Protein AF-A0AAD2JND0-F1 (afdb_monomer_lite)

InterPro domains:
  IPR011992 EF-hand domain pair [SSF47473] (74-127)
  IPR018247 EF-Hand 1, calcium-binding site [PS00018] (77-89)

Secondary structure (DSSP, 8-state):
--SSHHHHHHHHHHHSTTS------------SS-----S--------------------TTS--HHHHHHHHHHHT-SS-SSEEEHHHHHHHHHHS-GGGHHHHHHH--HHHHHHHH-SS-SSEEETTTHHHHTTTTTT-SHHHHHHHHHHH-TT--

Sequence (157 aa):
MLRLNRFLSLIALLLLIAVSCHAEGDCANVNEEGLCANPDAATDEVTEEAVATEATEEDPNCPSRAYVIRCAGKYLDTNQNGKLERAELETAINSLPWYSRGLLQILGSVDKMMKKCDMDGDDAISMTTDMEQNKDQCLATCFKRKAFKSAFFPDCE

Structure (mmCIF, N/CA/C/O backbone):
data_AF-A0AAD2JND0-F1
#
_entry.id   AF-A0AAD2JND0-F1
#
loop_
_atom_site.group_PDB
_atom_site.id
_atom_site.type_symbol
_atom_site.label_atom_id
_atom_site.label_alt_id
_atom_site.label_comp_id
_atom_site.label_asym_id
_atom_site.label_entity_id
_atom_site.label_seq_id
_atom_site.pdbx_PDB_ins_code
_atom_site.Cartn_x
_atom_site.Cartn_y
_atom_site.Cartn_z
_atom_site.occupancy
_atom_site.B_iso_or_equiv
_atom_site.auth_seq_id
_atom_site.auth_comp_id
_atom_site.auth_asym_id
_atom_site.auth_atom_id
_atom_site.pdbx_PDB_model_num
ATOM 1 N N . MET A 1 1 ? 43.024 11.173 45.348 1.00 58.81 1 MET A N 1
ATOM 2 C CA . MET A 1 1 ? 42.509 12.249 44.470 1.00 58.81 1 MET A CA 1
ATOM 3 C C . MET A 1 1 ? 42.951 12.012 43.020 1.00 58.81 1 MET A C 1
ATOM 5 O O . MET A 1 1 ? 43.898 12.644 42.590 1.00 58.81 1 MET A O 1
ATOM 9 N N . LEU A 1 2 ? 42.344 11.072 42.275 1.00 53.75 2 LEU A N 1
ATOM 10 C CA . LEU A 1 2 ? 42.717 10.794 40.864 1.00 53.75 2 LEU A CA 1
ATOM 11 C C . LEU A 1 2 ? 41.624 10.007 40.100 1.00 53.75 2 LEU A C 1
ATOM 13 O O . LEU A 1 2 ? 41.899 9.034 39.406 1.00 53.75 2 LEU A O 1
ATOM 17 N N . ARG A 1 3 ? 40.346 10.385 40.251 1.00 56.41 3 ARG A N 1
ATOM 18 C CA . ARG A 1 3 ? 39.227 9.750 39.514 1.00 56.41 3 ARG A CA 1
ATOM 19 C C . ARG A 1 3 ? 38.223 10.729 38.889 1.00 56.41 3 ARG A C 1
ATOM 21 O O . ARG A 1 3 ? 37.136 10.312 38.520 1.00 56.41 3 ARG A O 1
ATOM 28 N N . LEU A 1 4 ? 38.587 12.005 38.724 1.00 53.88 4 LEU A N 1
ATOM 29 C CA . LEU A 1 4 ? 37.710 13.010 38.095 1.00 53.88 4 LEU A CA 1
ATOM 30 C C . LEU A 1 4 ? 38.077 13.337 36.631 1.00 53.88 4 LEU A C 1
ATOM 32 O O . LEU A 1 4 ? 37.228 13.802 35.882 1.00 53.88 4 LEU A O 1
ATOM 36 N N . ASN A 1 5 ? 39.294 13.010 36.177 1.00 53.56 5 ASN A N 1
ATOM 37 C CA . ASN A 1 5 ? 39.770 13.381 34.831 1.00 53.56 5 ASN A CA 1
ATOM 38 C C . ASN A 1 5 ? 39.277 12.490 33.680 1.00 53.56 5 ASN A C 1
ATOM 40 O O . ASN A 1 5 ? 39.452 12.858 32.524 1.00 53.56 5 ASN A O 1
ATOM 44 N N . ARG A 1 6 ? 38.673 11.324 33.949 1.00 56.16 6 ARG A N 1
ATOM 45 C CA . ARG A 1 6 ? 38.206 10.427 32.871 1.00 56.16 6 ARG A CA 1
ATOM 46 C C . ARG A 1 6 ? 36.782 10.717 32.394 1.00 56.16 6 ARG A C 1
ATOM 48 O O . ARG A 1 6 ? 36.479 10.430 31.243 1.00 56.16 6 ARG A O 1
ATOM 55 N N . PHE A 1 7 ? 35.941 11.330 33.226 1.00 54.94 7 PHE A N 1
ATOM 56 C CA . PHE A 1 7 ? 34.568 11.674 32.837 1.00 54.94 7 PHE A CA 1
ATOM 57 C C . PHE A 1 7 ? 34.494 12.929 31.954 1.00 54.94 7 PHE A C 1
ATOM 59 O O . PHE A 1 7 ? 33.674 12.985 31.043 1.00 54.94 7 PHE A O 1
ATOM 66 N N . LEU A 1 8 ? 35.403 13.892 32.142 1.00 53.16 8 LEU A N 1
ATOM 67 C CA . LEU A 1 8 ? 35.455 15.117 31.330 1.00 53.16 8 LEU A CA 1
ATOM 68 C C . LEU A 1 8 ? 35.847 14.868 29.861 1.00 53.16 8 LEU A C 1
ATOM 70 O O . LEU A 1 8 ? 35.371 15.575 28.978 1.00 53.16 8 LEU A O 1
ATOM 74 N N . SER A 1 9 ? 36.642 13.831 29.573 1.00 52.72 9 SER A N 1
ATOM 75 C CA . SER A 1 9 ? 37.066 13.521 28.198 1.00 52.72 9 SER A CA 1
ATOM 76 C C . SER A 1 9 ? 35.958 12.904 27.333 1.00 52.72 9 SER A C 1
ATOM 78 O O . SER A 1 9 ? 36.019 13.020 26.113 1.00 52.72 9 SER A O 1
ATOM 80 N N . LEU A 1 10 ? 34.954 12.256 27.936 1.00 53.03 10 LEU A N 1
ATOM 81 C CA . LEU A 1 10 ? 33.835 11.646 27.201 1.00 53.03 10 LEU A CA 1
ATOM 82 C C . LEU A 1 10 ? 32.756 12.675 26.837 1.00 53.03 10 LEU A C 1
ATOM 84 O O . LEU A 1 10 ? 32.154 12.579 25.771 1.00 53.03 10 LEU A O 1
ATOM 88 N N . ILE A 1 11 ? 32.563 13.700 27.671 1.00 56.75 11 ILE A N 1
ATOM 89 C CA . ILE A 1 11 ? 31.610 14.788 27.398 1.00 56.75 11 ILE A CA 1
ATOM 90 C C . ILE A 1 11 ? 32.118 15.684 26.254 1.00 56.75 11 ILE A C 1
ATOM 92 O O . ILE A 1 11 ? 31.330 16.116 25.417 1.00 56.75 11 ILE A O 1
ATOM 96 N N . ALA A 1 12 ? 33.436 15.894 26.150 1.00 53.41 12 ALA A N 1
ATOM 97 C CA . ALA A 1 12 ? 34.027 16.654 25.046 1.00 53.41 12 ALA A CA 1
ATOM 98 C C . ALA A 1 12 ? 33.884 15.955 23.678 1.00 53.41 12 ALA A C 1
ATOM 100 O O . ALA A 1 12 ? 33.760 16.632 22.661 1.00 53.41 12 ALA A O 1
ATOM 101 N N . LEU A 1 13 ? 33.845 14.616 23.640 1.00 51.56 13 LEU A N 1
ATOM 102 C CA . LEU A 1 13 ? 33.662 13.870 22.389 1.00 51.56 13 LEU A CA 1
ATOM 103 C C . LEU A 1 13 ? 32.196 13.873 21.915 1.00 51.56 13 LEU A C 1
ATOM 105 O O . LEU A 1 13 ? 31.941 13.888 20.716 1.00 51.56 13 LEU A O 1
ATOM 109 N N . LEU A 1 14 ? 31.233 13.925 22.842 1.00 51.19 14 LEU A N 1
ATOM 110 C CA . LEU A 1 14 ? 29.801 13.994 22.519 1.00 51.19 14 LEU A CA 1
ATOM 111 C C . LEU A 1 14 ? 29.360 15.367 21.979 1.00 51.19 14 LEU A C 1
ATOM 113 O O . LEU A 1 14 ? 28.408 15.430 21.207 1.00 51.19 14 LEU A O 1
ATOM 117 N N . LEU A 1 15 ? 30.063 16.454 22.316 1.00 50.75 15 LEU A N 1
ATOM 118 C CA . LEU A 1 15 ? 29.749 17.800 21.811 1.00 50.75 15 LEU A CA 1
ATOM 119 C C . LEU A 1 15 ? 30.286 18.085 20.396 1.00 50.75 15 LEU A C 1
ATOM 121 O O . LEU A 1 15 ? 29.804 19.007 19.744 1.00 50.75 15 LEU A O 1
ATOM 125 N N . LEU A 1 16 ? 31.229 17.288 19.883 1.00 48.69 16 LEU A N 1
ATOM 126 C CA . LEU A 1 16 ? 31.801 17.475 18.540 1.00 48.69 16 LEU A CA 1
ATOM 127 C C . LEU A 1 16 ? 30.966 16.859 17.406 1.00 48.69 16 LEU A C 1
ATOM 129 O O . LEU A 1 16 ? 31.178 17.207 16.250 1.00 48.69 16 LEU A O 1
ATOM 133 N N . ILE A 1 17 ? 29.987 15.999 17.706 1.00 50.53 17 ILE A N 1
ATOM 134 C CA . ILE A 1 17 ? 29.104 15.406 16.679 1.00 50.53 17 ILE A CA 1
ATOM 135 C C . ILE A 1 17 ? 27.926 16.347 16.336 1.00 50.53 17 ILE A C 1
ATOM 137 O O . ILE A 1 17 ? 27.248 16.160 15.332 1.00 50.53 17 ILE A O 1
ATOM 141 N N . ALA A 1 18 ? 27.705 17.415 17.110 1.00 47.12 18 ALA A N 1
ATOM 142 C CA . ALA A 1 18 ? 26.592 18.346 16.895 1.00 47.12 18 ALA A CA 1
ATOM 143 C C . ALA A 1 18 ? 26.851 19.437 15.830 1.00 47.12 18 ALA A C 1
ATOM 145 O O . ALA A 1 18 ? 25.974 20.260 15.583 1.00 47.12 18 ALA A O 1
ATOM 146 N N . VAL A 1 19 ? 28.025 19.469 15.186 1.00 51.53 19 VAL A N 1
ATOM 147 C CA . VAL A 1 19 ? 28.403 20.527 14.228 1.00 51.53 19 VA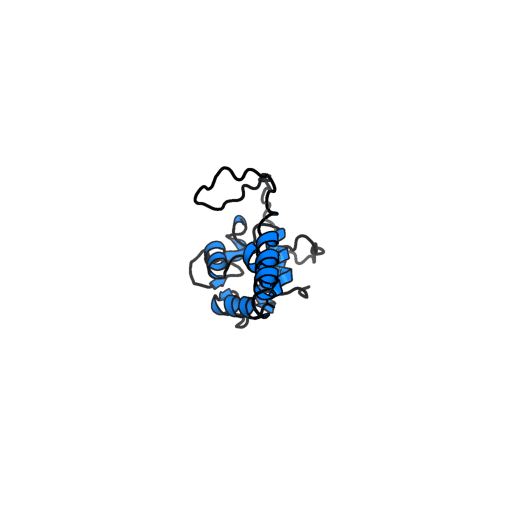L A CA 1
ATOM 148 C C . VAL A 1 19 ? 28.805 19.916 12.888 1.00 51.53 19 VAL A C 1
ATOM 150 O O . VAL A 1 19 ? 29.980 19.884 12.547 1.00 51.53 19 VAL A O 1
ATOM 153 N N . SER A 1 20 ? 27.836 19.391 12.135 1.00 50.53 20 SER A N 1
ATOM 154 C CA . SER A 1 20 ? 27.935 19.166 10.678 1.00 50.53 20 SER A CA 1
ATOM 155 C C . SER A 1 20 ? 26.558 18.871 10.071 1.00 50.53 20 SER A C 1
ATOM 157 O O . SER A 1 20 ? 26.321 17.791 9.550 1.00 50.53 20 SER A O 1
ATOM 159 N N . CYS A 1 21 ? 25.648 19.844 10.132 1.00 42.81 21 CYS A N 1
ATOM 160 C CA . CYS A 1 21 ? 24.522 19.947 9.201 1.00 42.81 21 CYS A CA 1
ATOM 161 C C . CYS A 1 21 ? 24.332 21.431 8.855 1.00 42.81 21 CYS A C 1
ATOM 163 O O . CYS A 1 21 ? 23.519 22.135 9.448 1.00 42.81 21 CYS A O 1
ATOM 165 N N . HIS A 1 22 ? 25.145 21.917 7.923 1.00 43.34 22 HIS A N 1
ATOM 166 C CA . HIS A 1 22 ? 24.814 23.066 7.086 1.00 43.34 22 HIS A CA 1
ATOM 167 C C . HIS A 1 22 ? 24.989 22.595 5.645 1.00 43.34 22 HIS A C 1
ATOM 169 O O . HIS A 1 22 ? 26.080 22.639 5.084 1.00 43.34 22 HIS A O 1
ATOM 175 N N . ALA A 1 23 ? 23.911 22.043 5.095 1.00 46.66 23 ALA A N 1
ATOM 176 C CA . ALA A 1 23 ? 23.689 22.036 3.663 1.00 46.66 23 ALA A CA 1
ATOM 177 C C . ALA A 1 23 ? 22.680 23.154 3.420 1.00 46.66 23 ALA A C 1
ATOM 179 O O . ALA A 1 23 ? 21.533 23.081 3.859 1.00 46.66 23 ALA A O 1
ATOM 180 N N . GLU A 1 24 ? 23.168 24.225 2.811 1.00 47.22 24 GLU A N 1
ATOM 181 C CA . GLU A 1 24 ? 22.362 25.325 2.319 1.00 47.22 24 GLU A CA 1
ATOM 182 C C . GLU A 1 24 ? 21.458 24.774 1.213 1.00 47.22 24 GLU A C 1
ATOM 184 O O . GLU A 1 24 ? 21.910 24.342 0.154 1.00 47.22 24 GLU A O 1
ATOM 189 N N . GLY A 1 25 ? 20.171 24.716 1.525 1.00 39.41 25 GLY A N 1
ATOM 190 C CA . GLY A 1 25 ? 19.089 24.341 0.636 1.00 39.41 25 GLY A CA 1
ATOM 191 C C . GLY A 1 25 ? 17.850 25.038 1.165 1.00 39.41 25 GLY A C 1
ATOM 192 O O . GLY A 1 25 ? 17.253 24.605 2.145 1.00 39.41 25 GLY A O 1
ATOM 193 N N . ASP A 1 26 ? 17.564 26.186 0.571 1.00 38.22 26 ASP A N 1
ATOM 194 C CA . ASP A 1 26 ? 16.488 27.112 0.891 1.00 38.22 26 ASP A CA 1
ATOM 195 C C . ASP A 1 26 ? 15.118 26.401 0.846 1.00 38.22 26 ASP A C 1
ATOM 197 O O . ASP A 1 26 ? 14.566 26.148 -0.223 1.00 38.22 26 ASP A O 1
ATOM 201 N N . CYS A 1 27 ? 14.569 26.036 2.009 1.00 40.91 27 CYS A N 1
ATOM 202 C CA . CYS A 1 27 ? 13.191 25.551 2.149 1.00 40.91 27 CYS A CA 1
ATOM 203 C C . CYS A 1 27 ? 12.278 26.695 2.613 1.00 40.91 27 CYS A C 1
ATOM 205 O O . CYS A 1 27 ? 11.562 26.578 3.610 1.00 40.91 27 CYS A O 1
ATOM 207 N N . ALA A 1 28 ? 12.309 27.825 1.908 1.00 42.75 28 ALA A N 1
ATOM 208 C CA . ALA A 1 28 ? 11.343 28.901 2.075 1.00 42.75 28 ALA A CA 1
ATOM 209 C C . ALA A 1 28 ? 9.992 28.549 1.419 1.00 42.75 28 ALA A C 1
ATOM 211 O O . ALA A 1 28 ? 9.706 28.975 0.305 1.00 42.75 28 ALA A O 1
ATOM 212 N N . ASN A 1 29 ? 9.160 27.767 2.115 1.00 41.34 29 ASN A N 1
ATOM 213 C CA . ASN A 1 29 ? 7.721 28.012 2.332 1.00 41.34 29 ASN A CA 1
ATOM 214 C C . ASN A 1 29 ? 7.074 26.767 2.946 1.00 41.34 29 ASN A C 1
ATOM 216 O O . ASN A 1 29 ? 6.800 25.780 2.265 1.00 41.34 29 ASN A O 1
ATOM 220 N N . VAL A 1 30 ? 6.783 26.841 4.241 1.00 45.22 30 VAL A N 1
ATOM 221 C CA . VAL A 1 30 ? 5.861 25.922 4.902 1.00 45.22 30 VAL A CA 1
ATOM 222 C C . VAL A 1 30 ? 4.462 26.479 4.661 1.00 45.22 30 VAL A C 1
ATOM 224 O O . VAL A 1 30 ? 4.017 27.360 5.389 1.00 45.22 30 VAL A O 1
ATOM 227 N N . ASN A 1 31 ? 3.798 26.002 3.610 1.00 43.66 31 ASN A N 1
ATOM 228 C CA . ASN A 1 31 ? 2.343 26.057 3.527 1.00 43.66 31 ASN A CA 1
ATOM 229 C C . ASN A 1 31 ? 1.784 24.723 4.029 1.00 43.66 31 ASN A C 1
ATOM 231 O O . ASN A 1 31 ? 2.331 23.657 3.753 1.00 43.66 31 ASN A O 1
ATOM 235 N N . GLU A 1 32 ? 0.702 24.819 4.790 1.00 52.22 32 GLU A N 1
ATOM 236 C CA . GLU A 1 32 ? 0.061 23.799 5.631 1.00 52.22 32 GLU A CA 1
ATOM 237 C C . GLU A 1 32 ? -0.586 22.623 4.871 1.00 52.22 32 GLU A C 1
ATOM 239 O O . GLU A 1 32 ? -1.386 21.875 5.418 1.00 52.22 32 GLU A O 1
ATOM 244 N N . GLU A 1 33 ? -0.213 22.398 3.617 1.00 49.94 33 GLU A N 1
ATOM 245 C CA . GLU A 1 33 ? -0.698 21.301 2.787 1.00 49.94 33 GLU A CA 1
ATOM 246 C C . GLU A 1 33 ? 0.527 20.737 2.056 1.00 49.94 33 GLU A C 1
ATOM 248 O O . GLU A 1 33 ? 1.033 21.334 1.107 1.00 49.94 33 GLU A O 1
ATOM 253 N N . GLY A 1 34 ? 1.071 19.618 2.544 1.00 50.38 34 GLY A N 1
ATOM 254 C CA . GLY A 1 34 ? 2.282 18.977 2.017 1.00 50.38 34 GLY A CA 1
ATOM 255 C C . GLY A 1 34 ? 2.107 18.386 0.613 1.00 50.38 34 GLY A C 1
ATOM 256 O O . GLY A 1 34 ? 2.118 17.165 0.446 1.00 50.38 34 GLY A O 1
ATOM 257 N N . LEU A 1 35 ? 1.959 19.251 -0.391 1.00 49.03 35 LEU A N 1
ATOM 258 C CA . LEU A 1 35 ? 1.996 18.937 -1.812 1.00 49.03 35 LEU A CA 1
ATOM 259 C C . LEU A 1 35 ? 3.399 19.219 -2.357 1.00 49.03 35 LEU A C 1
ATOM 261 O O . LEU A 1 35 ? 3.815 20.366 -2.501 1.00 49.03 35 LEU A O 1
ATOM 265 N N . CYS A 1 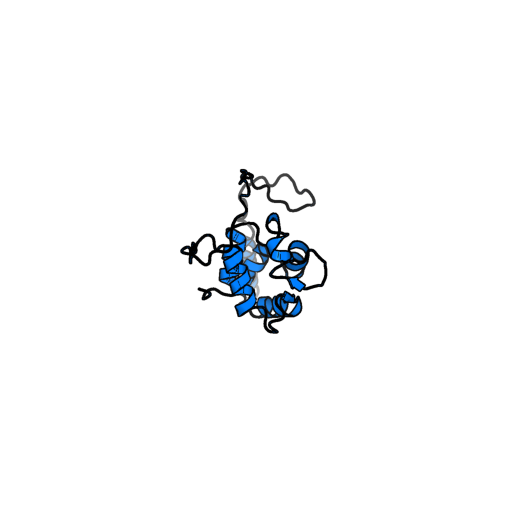36 ? 4.127 18.166 -2.720 1.00 45.91 36 CYS A N 1
ATOM 266 C CA . CYS A 1 36 ? 5.225 18.303 -3.668 1.00 45.91 36 CYS A CA 1
ATOM 267 C C . CYS A 1 36 ? 4.600 18.543 -5.050 1.00 45.91 36 CYS A C 1
ATOM 269 O O . CYS A 1 36 ? 3.955 17.645 -5.592 1.00 45.91 36 CYS A O 1
ATOM 271 N N . ALA A 1 37 ? 4.747 19.753 -5.593 1.00 43.97 37 ALA A N 1
ATOM 272 C CA . ALA A 1 37 ? 4.330 20.069 -6.954 1.00 43.97 37 ALA A CA 1
ATOM 273 C C . ALA A 1 37 ? 5.118 19.199 -7.948 1.00 43.97 37 ALA A C 1
ATOM 275 O O . ALA A 1 37 ? 6.348 19.231 -7.963 1.00 43.97 37 ALA A O 1
ATOM 276 N N . ASN A 1 38 ? 4.411 18.403 -8.751 1.00 56.12 38 ASN A N 1
ATOM 277 C CA . ASN A 1 38 ? 4.998 17.619 -9.833 1.00 56.12 38 ASN A CA 1
ATOM 278 C C . ASN A 1 38 ? 4.866 18.415 -11.148 1.00 56.12 38 ASN A C 1
ATOM 280 O O . ASN A 1 38 ? 3.732 18.721 -11.520 1.00 56.12 38 ASN A O 1
ATOM 284 N N . PRO A 1 39 ? 5.964 18.774 -11.840 1.00 46.44 39 PRO A N 1
ATOM 285 C CA . PRO A 1 39 ? 5.913 19.556 -13.079 1.00 46.44 39 PRO A CA 1
ATOM 286 C C . PRO A 1 39 ? 5.433 18.793 -14.328 1.00 46.44 39 PRO A C 1
ATOM 288 O O . PRO A 1 39 ? 5.274 19.420 -15.369 1.00 46.44 39 PRO A O 1
ATOM 291 N N . ASP A 1 40 ? 5.130 17.495 -14.248 1.00 47.16 40 ASP A N 1
ATOM 292 C CA . ASP A 1 40 ? 4.789 16.683 -15.429 1.00 47.16 40 ASP A CA 1
ATOM 293 C C . ASP A 1 40 ? 3.302 16.304 -15.511 1.00 47.16 40 ASP A C 1
ATOM 295 O O . ASP A 1 40 ? 2.931 15.136 -15.626 1.00 47.16 40 ASP A O 1
ATOM 299 N N . ALA A 1 41 ? 2.425 17.309 -15.475 1.00 46.53 41 ALA A N 1
ATOM 300 C CA . ALA A 1 41 ? 1.044 17.157 -15.932 1.00 46.53 41 ALA A CA 1
ATOM 301 C C . ALA A 1 41 ? 0.995 17.280 -17.465 1.00 46.53 41 ALA A C 1
ATOM 303 O O . ALA A 1 41 ? 0.526 18.280 -18.008 1.00 46.53 41 ALA A O 1
ATOM 304 N N . ALA A 1 42 ? 1.514 16.269 -18.162 1.00 47.09 42 ALA A N 1
ATOM 305 C CA . ALA A 1 42 ? 1.273 16.081 -19.585 1.00 47.09 42 ALA A CA 1
ATOM 306 C C . ALA A 1 42 ? 0.152 15.048 -19.765 1.00 47.09 42 ALA A C 1
ATOM 308 O O . ALA A 1 42 ? 0.293 13.876 -19.434 1.00 47.09 42 ALA A O 1
ATOM 309 N N . THR A 1 43 ? -0.978 15.576 -20.226 1.00 50.03 43 THR A N 1
ATOM 310 C CA . THR A 1 43 ? -2.101 14.960 -20.942 1.00 50.03 43 THR A CA 1
ATOM 311 C C . THR A 1 43 ? -1.828 13.575 -21.532 1.00 50.03 43 THR A C 1
ATOM 313 O O . THR A 1 43 ? -1.000 13.457 -22.429 1.00 50.03 43 THR A O 1
ATOM 316 N N . ASP A 1 44 ? -2.625 12.585 -21.123 1.00 42.88 44 ASP A N 1
ATOM 317 C CA . ASP A 1 44 ? -2.881 11.379 -21.913 1.00 42.88 44 ASP A CA 1
ATOM 318 C C . ASP A 1 44 ? -4.395 11.229 -22.098 1.00 42.88 44 ASP A C 1
ATOM 320 O O . ASP A 1 44 ? -5.165 11.148 -21.134 1.00 42.88 44 ASP A O 1
ATOM 324 N N . GLU A 1 45 ? -4.809 11.273 -23.362 1.00 47.75 45 GLU A N 1
ATOM 325 C CA . GLU A 1 45 ? -6.184 11.092 -23.803 1.00 47.75 45 GLU A CA 1
ATOM 326 C C . GLU A 1 45 ? -6.613 9.630 -23.635 1.00 47.75 45 GLU A C 1
ATOM 328 O O . GLU A 1 45 ? -5.867 8.690 -23.904 1.00 47.75 45 GLU A O 1
ATOM 333 N N . VAL A 1 46 ? -7.843 9.445 -23.160 1.00 48.12 46 VAL A N 1
ATOM 334 C CA . VAL A 1 46 ? -8.447 8.138 -22.906 1.00 48.12 46 VAL A CA 1
ATOM 335 C C . VAL A 1 46 ? -9.085 7.632 -24.197 1.00 48.12 46 VAL A C 1
ATOM 337 O O . VAL A 1 46 ? -10.109 8.157 -24.626 1.00 48.12 46 VAL A O 1
ATOM 340 N N . THR A 1 47 ? -8.525 6.575 -24.779 1.00 39.25 47 THR A N 1
ATOM 341 C CA . THR A 1 47 ? -9.274 5.651 -25.642 1.00 39.25 47 THR A CA 1
ATOM 342 C C . THR A 1 47 ? -9.708 4.450 -24.809 1.00 39.25 47 THR A C 1
ATOM 344 O O . THR A 1 47 ? -8.880 3.649 -24.377 1.00 39.25 47 THR A O 1
ATOM 347 N N . GLU A 1 48 ? -11.014 4.359 -24.559 1.00 63.41 48 GLU A N 1
ATOM 348 C CA . GLU A 1 48 ? -11.685 3.162 -24.057 1.00 63.41 48 GLU A CA 1
ATOM 349 C C . GLU A 1 48 ? -11.795 2.139 -25.193 1.00 63.41 48 GLU A C 1
ATOM 351 O O . GLU A 1 48 ? -12.512 2.387 -26.157 1.00 63.41 48 GLU A O 1
ATOM 356 N N . GLU A 1 49 ? -11.129 0.985 -25.086 1.00 45.22 49 GLU A N 1
ATOM 357 C CA . GLU A 1 49 ? -11.585 -0.237 -25.757 1.00 45.22 49 GLU A CA 1
ATOM 358 C C . GLU A 1 49 ? -10.969 -1.511 -25.149 1.00 45.22 49 GLU A C 1
ATOM 360 O O . GLU A 1 49 ? -9.765 -1.614 -24.941 1.00 45.22 49 GLU A O 1
ATOM 365 N N . ALA A 1 50 ? -11.863 -2.472 -24.899 1.00 41.72 50 ALA A N 1
ATOM 366 C CA . ALA A 1 50 ? -11.691 -3.924 -24.843 1.00 41.72 50 ALA A CA 1
ATOM 367 C C . ALA A 1 50 ? -10.625 -4.555 -23.919 1.00 41.72 50 ALA A C 1
ATOM 369 O O . ALA A 1 50 ? -9.425 -4.578 -24.173 1.00 41.72 50 ALA A O 1
ATOM 370 N N . VAL A 1 51 ? -11.156 -5.259 -22.914 1.00 53.28 51 VAL A N 1
ATOM 371 C CA . VAL A 1 51 ? -10.544 -6.375 -22.182 1.00 53.28 51 VAL A CA 1
ATOM 372 C C . VAL A 1 51 ? -9.936 -7.387 -23.164 1.00 53.28 51 VAL A C 1
ATOM 374 O O . VAL A 1 51 ? -10.634 -8.241 -23.709 1.00 53.28 51 VAL A O 1
ATOM 377 N N . ALA A 1 52 ? -8.623 -7.309 -23.361 1.00 41.53 52 ALA A N 1
ATOM 378 C CA . ALA A 1 52 ? -7.812 -8.349 -23.975 1.00 41.53 52 ALA A CA 1
ATOM 379 C C . ALA A 1 52 ? -6.679 -8.695 -23.006 1.00 41.53 52 ALA A C 1
ATOM 381 O O . ALA A 1 52 ? -5.845 -7.863 -22.658 1.00 41.53 52 ALA A O 1
ATOM 382 N N . THR A 1 53 ? -6.689 -9.941 -22.542 1.00 46.56 53 THR A N 1
ATOM 383 C CA . THR A 1 53 ? -5.619 -10.592 -21.781 1.00 46.56 53 THR A CA 1
ATOM 384 C C . THR A 1 53 ? -4.447 -10.880 -22.720 1.00 46.56 53 THR A C 1
ATOM 386 O O . THR A 1 53 ? -4.114 -12.021 -23.012 1.00 46.56 53 THR A O 1
ATOM 389 N N . GLU A 1 54 ? -3.823 -9.824 -23.225 1.00 44.91 54 GLU A N 1
ATOM 390 C CA . GLU A 1 54 ? -2.472 -9.893 -23.762 1.00 44.91 54 GLU A CA 1
ATOM 391 C C . GLU A 1 54 ? -1.557 -9.665 -22.559 1.00 44.91 54 GLU A C 1
ATOM 393 O O . GLU A 1 54 ? -1.641 -8.632 -21.893 1.00 44.91 54 GLU A O 1
ATOM 398 N N . ALA A 1 55 ? -0.733 -10.655 -22.218 1.00 50.09 55 ALA A N 1
ATOM 399 C CA . ALA A 1 55 ? 0.336 -10.483 -21.247 1.00 50.09 55 ALA A CA 1
ATOM 400 C C . ALA A 1 55 ? 1.365 -9.516 -21.848 1.00 50.09 55 ALA A C 1
ATOM 402 O O . ALA A 1 55 ? 2.385 -9.929 -22.391 1.00 50.09 55 ALA A O 1
ATOM 403 N N . THR A 1 56 ? 1.063 -8.219 -21.815 1.00 57.78 56 THR A N 1
ATOM 404 C CA . THR A 1 56 ? 2.054 -7.174 -22.036 1.00 57.78 56 THR A CA 1
ATOM 405 C C . THR A 1 56 ? 3.152 -7.408 -21.016 1.00 57.78 56 THR A C 1
ATOM 407 O O . THR A 1 56 ? 2.851 -7.501 -19.825 1.00 57.78 56 THR A O 1
ATOM 410 N N . GLU A 1 57 ? 4.395 -7.565 -21.471 1.00 67.50 57 GLU A N 1
ATOM 411 C CA . GLU A 1 57 ? 5.542 -7.706 -20.577 1.00 67.50 57 GLU A CA 1
ATOM 412 C C . GLU A 1 57 ? 5.520 -6.545 -19.572 1.00 67.50 57 GLU A C 1
ATOM 414 O O . GLU A 1 57 ? 5.672 -5.380 -19.938 1.00 67.50 57 GLU A O 1
ATOM 419 N N . GLU A 1 58 ? 5.214 -6.857 -18.313 1.00 74.44 58 GLU A N 1
ATOM 420 C CA . GLU A 1 58 ? 5.057 -5.857 -17.263 1.00 74.44 58 GLU A CA 1
ATOM 421 C C . GLU A 1 58 ? 6.417 -5.220 -16.992 1.00 74.44 58 GLU A C 1
ATOM 423 O O . GLU A 1 58 ? 7.363 -5.911 -16.605 1.00 74.44 58 GLU A O 1
ATOM 428 N N . ASP A 1 59 ? 6.524 -3.902 -17.179 1.00 78.75 59 ASP A N 1
ATOM 429 C CA . ASP A 1 59 ? 7.764 -3.183 -16.900 1.00 78.75 59 ASP A CA 1
ATOM 430 C C . ASP A 1 59 ? 8.092 -3.299 -15.398 1.00 78.75 59 ASP A C 1
ATOM 432 O O . ASP A 1 59 ? 7.356 -2.766 -14.554 1.00 78.75 59 ASP A O 1
ATOM 436 N N . PRO A 1 60 ? 9.229 -3.919 -15.022 1.00 78.31 60 PRO A N 1
ATOM 437 C CA . PRO A 1 60 ? 9.644 -4.020 -13.625 1.00 78.31 60 PRO A CA 1
ATOM 438 C C . PRO A 1 60 ? 9.817 -2.652 -12.941 1.00 78.31 60 PRO A C 1
ATOM 440 O O . PRO A 1 60 ? 9.813 -2.554 -11.709 1.00 78.31 60 PRO A O 1
ATOM 443 N N . ASN A 1 61 ? 10.004 -1.582 -13.720 1.00 83.19 61 ASN A N 1
ATOM 444 C CA . ASN A 1 61 ? 10.193 -0.223 -13.231 1.00 83.19 61 ASN A CA 1
ATOM 445 C C . ASN A 1 61 ? 8.903 0.591 -13.110 1.00 83.19 61 ASN A C 1
ATOM 447 O O . ASN A 1 61 ? 8.855 1.497 -12.274 1.00 83.19 61 ASN A O 1
ATOM 451 N N . CYS A 1 62 ? 7.860 0.266 -13.867 1.00 88.62 62 CYS A N 1
ATOM 452 C CA . CYS A 1 62 ? 6.540 0.863 -13.712 1.00 88.62 62 CYS A CA 1
ATOM 453 C C . CYS A 1 62 ? 5.458 -0.214 -13.859 1.00 88.62 62 CYS A C 1
ATOM 455 O O . CYS A 1 62 ? 4.846 -0.318 -14.921 1.00 88.62 62 CYS A O 1
ATOM 457 N N . PRO A 1 63 ? 5.181 -0.991 -12.793 1.00 91.19 63 PRO A N 1
ATOM 458 C CA . PRO A 1 63 ? 4.129 -1.993 -12.857 1.00 91.19 63 PRO A CA 1
ATOM 459 C C . PRO A 1 63 ? 2.784 -1.326 -13.153 1.00 91.19 63 PRO A C 1
ATOM 461 O O . PRO A 1 63 ? 2.480 -0.233 -12.635 1.00 91.19 63 PRO A O 1
ATOM 464 N N . SER A 1 64 ? 1.981 -1.983 -13.990 1.00 91.69 64 SER A N 1
ATOM 465 C CA . SER A 1 64 ? 0.665 -1.479 -14.359 1.00 91.69 64 SER A CA 1
ATOM 466 C C . SER A 1 64 ? -0.261 -1.440 -13.136 1.00 91.69 64 SER A C 1
ATOM 468 O O . SER A 1 64 ? -0.062 -2.129 -12.130 1.00 91.69 64 SER A O 1
ATOM 470 N N . ARG A 1 65 ? -1.293 -0.589 -13.170 1.00 90.44 65 ARG A N 1
ATOM 471 C CA . ARG A 1 65 ? -2.257 -0.525 -12.059 1.00 90.44 65 ARG A CA 1
ATOM 472 C C . ARG A 1 65 ? -3.034 -1.835 -11.931 1.00 90.44 65 ARG A C 1
ATOM 474 O O . ARG A 1 65 ? -3.143 -2.350 -10.825 1.00 90.44 65 ARG A O 1
ATOM 481 N N . ALA A 1 66 ? -3.513 -2.375 -13.051 1.00 91.06 66 ALA A N 1
ATOM 482 C CA . ALA A 1 66 ? -4.230 -3.647 -13.089 1.00 91.06 66 ALA A CA 1
ATOM 483 C C . ALA A 1 66 ? -3.388 -4.786 -12.496 1.00 91.06 66 ALA A C 1
ATOM 485 O O . ALA A 1 66 ? -3.886 -5.592 -11.714 1.00 91.06 66 ALA A O 1
ATOM 486 N N . TYR A 1 67 ? -2.088 -4.798 -12.790 1.00 91.88 67 TYR A N 1
ATOM 487 C CA . TYR A 1 67 ? -1.146 -5.732 -12.193 1.00 91.88 67 TYR A CA 1
ATOM 488 C C . TYR A 1 67 ? -1.049 -5.591 -10.673 1.00 91.88 67 TYR A C 1
ATOM 490 O O . TYR A 1 67 ? -1.181 -6.571 -9.944 1.00 91.88 67 TYR A O 1
ATOM 498 N N . VAL A 1 68 ? -0.868 -4.364 -10.178 1.00 92.56 68 VAL A N 1
ATOM 499 C CA . VAL A 1 68 ? -0.793 -4.093 -8.737 1.00 92.56 68 VAL A CA 1
ATOM 500 C C . VAL A 1 68 ? -2.079 -4.497 -8.018 1.00 92.56 68 VAL A C 1
ATOM 502 O O . VAL A 1 68 ? -1.992 -5.113 -6.961 1.00 92.56 68 VAL A O 1
ATOM 505 N N . ILE A 1 69 ? -3.247 -4.204 -8.596 1.00 92.94 69 ILE A N 1
ATOM 506 C CA . ILE A 1 69 ? -4.561 -4.608 -8.071 1.00 92.94 69 ILE A CA 1
ATOM 507 C C . ILE A 1 69 ? -4.654 -6.136 -7.992 1.00 92.94 69 ILE A C 1
ATOM 509 O O . ILE A 1 69 ? -4.971 -6.688 -6.940 1.00 92.94 69 ILE A O 1
ATOM 513 N N . ARG A 1 70 ? -4.304 -6.836 -9.078 1.00 93.19 70 ARG A N 1
ATOM 514 C CA . ARG A 1 70 ? -4.308 -8.305 -9.132 1.00 93.19 70 ARG A CA 1
ATOM 515 C C . ARG A 1 70 ? -3.410 -8.916 -8.058 1.00 93.19 70 ARG A C 1
ATOM 517 O O . ARG A 1 70 ? -3.813 -9.848 -7.366 1.00 93.19 70 ARG A O 1
ATOM 524 N N . CYS A 1 71 ? -2.194 -8.398 -7.911 1.00 94.31 71 CYS A N 1
ATOM 525 C CA . CYS A 1 71 ? -1.260 -8.861 -6.892 1.00 94.31 71 CYS A CA 1
ATOM 526 C C . CYS A 1 71 ? -1.754 -8.546 -5.477 1.00 94.31 71 CYS A C 1
ATOM 528 O O . CYS A 1 71 ? -1.670 -9.399 -4.599 1.00 94.31 71 CYS A O 1
ATOM 530 N N . ALA A 1 72 ? -2.313 -7.359 -5.255 1.00 93.81 72 ALA A N 1
ATOM 531 C CA . ALA A 1 72 ? -2.884 -6.984 -3.970 1.00 93.81 72 ALA A CA 1
ATOM 532 C C . ALA A 1 72 ? -4.008 -7.947 -3.560 1.00 93.81 72 ALA A C 1
ATOM 534 O O . ALA A 1 72 ? -3.964 -8.486 -2.459 1.00 93.81 72 ALA A O 1
ATOM 535 N N . GLY A 1 73 ? -4.932 -8.268 -4.470 1.00 93.81 73 GLY A N 1
ATOM 536 C CA . GLY A 1 73 ? -5.978 -9.264 -4.215 1.00 93.81 73 GLY A CA 1
ATOM 537 C C . GLY A 1 73 ? -5.438 -10.677 -3.947 1.00 93.81 73 GLY A C 1
ATOM 538 O O . GLY A 1 73 ? -6.043 -11.455 -3.225 1.00 93.81 73 GLY A O 1
ATOM 539 N N . LYS A 1 74 ? -4.270 -11.034 -4.490 1.00 94.75 74 LYS A N 1
ATOM 540 C CA . LYS A 1 74 ? -3.662 -12.354 -4.256 1.00 94.75 74 LYS A CA 1
ATOM 541 C C . LYS A 1 74 ? -2.926 -12.458 -2.916 1.00 94.75 74 LYS A C 1
ATOM 543 O O . LYS A 1 74 ? -2.914 -13.532 -2.320 1.00 94.75 74 LYS A O 1
ATOM 548 N N . TYR A 1 75 ? -2.244 -11.392 -2.496 1.00 94.62 75 TYR A N 1
ATOM 549 C CA . TYR A 1 75 ? -1.318 -11.425 -1.355 1.00 94.62 75 TYR A CA 1
ATOM 550 C C . TYR A 1 75 ? -1.841 -10.716 -0.103 1.00 94.62 75 TYR A C 1
ATOM 552 O O . TYR A 1 75 ? -1.347 -11.003 0.985 1.00 94.62 75 TYR A O 1
ATOM 560 N N . LEU A 1 76 ? -2.781 -9.782 -0.249 1.00 94.94 76 LEU A N 1
ATOM 561 C CA . LEU A 1 76 ? -3.258 -8.934 0.843 1.00 94.94 76 LEU A CA 1
ATOM 562 C C . LEU A 1 76 ? -4.729 -9.171 1.198 1.00 94.94 76 LEU A C 1
ATOM 564 O O . LEU A 1 76 ? -5.050 -9.097 2.376 1.00 94.94 76 LEU A O 1
ATOM 568 N N . ASP A 1 77 ? -5.588 -9.473 0.220 1.00 95.75 77 ASP A N 1
ATOM 569 C CA . ASP A 1 77 ? -6.991 -9.860 0.450 1.00 95.75 77 ASP A CA 1
ATOM 570 C C . ASP A 1 77 ? -7.044 -11.324 0.928 1.00 95.75 77 ASP A C 1
ATOM 572 O O . ASP A 1 77 ? -7.070 -12.287 0.156 1.00 95.75 77 ASP A O 1
ATOM 576 N N . THR A 1 78 ? -6.950 -11.493 2.244 1.00 96.06 78 THR A N 1
ATOM 577 C CA . THR A 1 78 ? -6.879 -12.796 2.911 1.00 96.06 78 THR A CA 1
ATOM 578 C C . THR A 1 78 ? -8.231 -13.485 2.980 1.00 96.06 78 THR A C 1
ATOM 580 O O . THR A 1 78 ? -8.284 -14.719 2.984 1.00 96.06 78 THR A O 1
ATOM 583 N N . ASN A 1 79 ? -9.317 -12.713 3.040 1.00 95.50 79 ASN A N 1
ATOM 584 C CA . ASN A 1 79 ? -10.671 -13.248 3.112 1.00 95.50 79 ASN A CA 1
ATOM 585 C C . ASN A 1 79 ? -11.330 -13.413 1.725 1.00 95.50 79 ASN A C 1
ATOM 587 O O . ASN A 1 79 ? -12.406 -14.009 1.640 1.00 95.50 79 ASN A O 1
ATOM 591 N N . GLN A 1 80 ? -10.648 -12.981 0.658 1.00 95.38 80 GLN A N 1
ATOM 592 C CA . GLN A 1 80 ? -11.047 -13.085 -0.747 1.00 95.38 80 GLN A CA 1
ATOM 593 C C . GLN A 1 80 ? -12.391 -12.413 -1.035 1.00 95.38 80 GLN A C 1
ATOM 595 O O . GLN A 1 80 ? -13.182 -12.900 -1.849 1.00 95.38 80 GLN A O 1
ATOM 600 N N . ASN A 1 81 ? -12.674 -11.303 -0.352 1.00 94.94 81 ASN A N 1
ATOM 601 C CA . ASN A 1 81 ? -13.913 -10.553 -0.537 1.00 94.94 81 ASN A CA 1
ATOM 602 C C . ASN A 1 81 ? -13.838 -9.560 -1.718 1.00 94.94 81 ASN A C 1
ATOM 604 O O . ASN A 1 81 ? -14.835 -8.899 -2.024 1.00 94.94 81 ASN A O 1
ATOM 608 N N . GLY A 1 82 ? -12.689 -9.467 -2.401 1.00 94.50 82 GLY A N 1
ATOM 609 C CA . GLY A 1 82 ? -12.460 -8.547 -3.518 1.00 94.50 82 GLY A CA 1
ATOM 610 C C . GLY A 1 82 ? -12.199 -7.103 -3.078 1.00 94.50 82 GLY A C 1
ATOM 611 O O . GLY A 1 82 ? -12.232 -6.182 -3.904 1.00 94.50 82 GLY A O 1
ATOM 612 N N . LYS A 1 83 ? -11.953 -6.895 -1.787 1.00 96.19 83 LYS A N 1
ATOM 613 C CA . LYS A 1 83 ? -11.629 -5.621 -1.158 1.00 96.19 83 LYS A CA 1
ATOM 614 C C . LYS A 1 83 ? -10.406 -5.803 -0.263 1.00 96.19 83 LYS A C 1
ATOM 616 O O . LYS A 1 83 ? -10.071 -6.896 0.161 1.00 96.19 83 LYS A O 1
ATOM 621 N N . LEU A 1 84 ? -9.715 -4.705 -0.001 1.00 95.88 84 LEU A N 1
ATOM 622 C CA . LEU A 1 84 ? -8.619 -4.652 0.955 1.00 95.88 84 LEU A CA 1
ATOM 623 C C . LEU A 1 84 ? -9.117 -3.984 2.229 1.00 95.88 84 LEU A C 1
ATOM 625 O O . LEU A 1 84 ? -9.218 -2.758 2.273 1.00 95.88 84 LEU A O 1
ATOM 629 N N . GLU A 1 85 ? -9.434 -4.767 3.254 1.00 97.06 85 GLU A N 1
ATOM 630 C CA . GLU A 1 85 ? -9.912 -4.210 4.520 1.00 97.06 85 GLU A CA 1
ATOM 631 C C . GLU A 1 85 ? -8.782 -3.514 5.289 1.00 97.06 85 GLU A C 1
ATOM 633 O O . GLU A 1 85 ? -7.601 -3.874 5.201 1.00 97.06 85 GLU A O 1
ATOM 638 N N . ARG A 1 86 ? -9.141 -2.539 6.132 1.00 96.31 86 ARG A N 1
ATOM 639 C CA . ARG A 1 86 ? -8.193 -1.868 7.038 1.00 96.31 86 ARG A CA 1
ATOM 640 C C . ARG A 1 86 ? -7.345 -2.842 7.842 1.00 96.31 86 ARG A C 1
ATOM 642 O O . ARG A 1 86 ? -6.130 -2.667 7.922 1.00 96.31 86 ARG A O 1
ATOM 649 N N . ALA A 1 87 ? -7.969 -3.868 8.411 1.00 96.25 87 ALA A N 1
ATOM 650 C CA . ALA A 1 87 ? -7.284 -4.850 9.243 1.00 96.25 87 ALA A CA 1
ATOM 651 C C . ALA A 1 87 ? -6.258 -5.679 8.450 1.00 96.25 87 ALA A C 1
ATOM 653 O O . ALA A 1 87 ? -5.187 -6.004 8.972 1.00 96.25 87 ALA A O 1
ATOM 654 N N . GLU A 1 88 ? -6.548 -5.988 7.186 1.00 95.94 88 GLU A N 1
ATOM 655 C CA . GLU A 1 88 ? -5.645 -6.724 6.297 1.00 95.94 88 GLU A CA 1
ATOM 656 C C . GLU A 1 88 ? -4.436 -5.867 5.917 1.00 95.94 88 GLU A C 1
ATOM 658 O O . GLU A 1 88 ? -3.291 -6.309 6.042 1.00 95.94 88 GLU A O 1
ATOM 663 N N . LEU A 1 89 ? -4.672 -4.600 5.564 1.00 93.31 89 LEU A N 1
ATOM 664 C CA . LEU A 1 89 ? -3.620 -3.615 5.300 1.00 93.31 89 LEU A CA 1
ATOM 665 C C . LEU A 1 89 ? -2.741 -3.346 6.527 1.00 93.31 89 LEU A C 1
ATOM 667 O O . LEU A 1 89 ? -1.515 -3.293 6.407 1.00 93.31 89 LEU A O 1
ATOM 671 N N . GLU A 1 90 ? -3.338 -3.204 7.712 1.00 93.62 90 GLU A N 1
ATOM 672 C CA . GLU A 1 90 ? -2.606 -3.056 8.975 1.00 93.62 90 GLU A CA 1
ATOM 673 C C . GLU A 1 90 ? -1.750 -4.280 9.268 1.00 93.62 90 GLU A C 1
ATOM 675 O O . GLU A 1 90 ? -0.569 -4.145 9.595 1.00 93.62 90 GLU A O 1
ATOM 680 N N . THR A 1 91 ? -2.315 -5.476 9.120 1.00 94.44 91 THR A N 1
ATOM 681 C CA . THR A 1 91 ? -1.591 -6.731 9.332 1.00 94.44 91 THR A CA 1
ATOM 682 C C . THR A 1 91 ? -0.420 -6.847 8.363 1.00 94.44 91 THR A C 1
ATOM 684 O O . THR A 1 91 ? 0.703 -7.128 8.789 1.00 94.44 91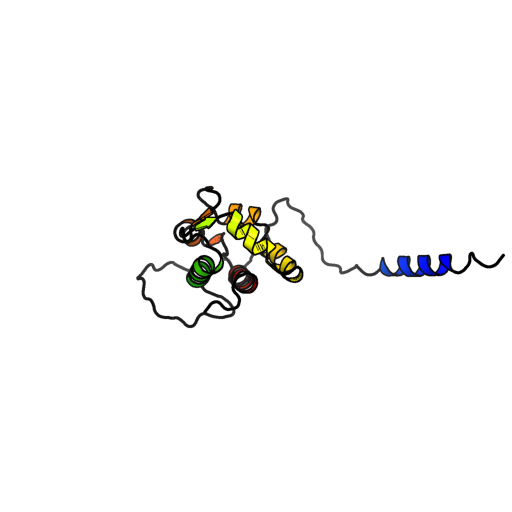 THR A O 1
ATOM 687 N N . ALA A 1 92 ? -0.640 -6.540 7.084 1.00 92.56 92 ALA A N 1
ATOM 688 C CA . ALA A 1 92 ? 0.401 -6.540 6.070 1.00 92.56 92 ALA A CA 1
ATOM 689 C C . ALA A 1 92 ? 1.520 -5.545 6.408 1.00 92.56 92 ALA A C 1
ATOM 691 O O . ALA A 1 92 ? 2.689 -5.928 6.424 1.00 92.56 92 ALA A O 1
ATOM 692 N N . ILE A 1 93 ? 1.189 -4.300 6.765 1.00 89.88 93 ILE A N 1
ATOM 693 C CA . ILE A 1 93 ? 2.173 -3.276 7.153 1.00 89.88 93 ILE A CA 1
ATOM 694 C C . ILE A 1 93 ? 2.942 -3.673 8.413 1.00 89.88 93 ILE A C 1
ATOM 696 O O . ILE A 1 93 ? 4.155 -3.468 8.486 1.00 89.88 93 ILE A O 1
ATOM 700 N N . ASN A 1 94 ? 2.266 -4.264 9.395 1.00 90.31 94 ASN A N 1
ATOM 701 C CA . ASN A 1 94 ? 2.897 -4.729 10.625 1.00 90.31 94 ASN A CA 1
ATOM 702 C C . ASN A 1 94 ? 3.806 -5.941 10.400 1.00 90.31 94 ASN A C 1
ATOM 704 O O . ASN A 1 94 ? 4.766 -6.121 11.150 1.00 90.31 94 ASN A O 1
ATOM 708 N N . SER A 1 95 ? 3.533 -6.742 9.367 1.00 90.44 95 SER A N 1
ATOM 709 C CA . SER A 1 95 ? 4.371 -7.877 8.973 1.00 90.44 95 SER A CA 1
ATOM 710 C C . SER A 1 95 ? 5.655 -7.454 8.253 1.00 90.44 95 SER A C 1
ATOM 712 O O . SER A 1 95 ? 6.621 -8.220 8.210 1.00 90.44 95 SER A O 1
ATOM 714 N N . LEU A 1 96 ? 5.694 -6.227 7.717 1.00 87.81 96 LEU A N 1
ATOM 715 C CA . LEU A 1 96 ? 6.870 -5.725 7.026 1.00 87.81 96 LEU A CA 1
ATOM 716 C C . LEU A 1 96 ? 8.063 -5.623 7.986 1.00 87.81 96 LEU A C 1
ATOM 718 O O . LEU A 1 96 ? 7.945 -5.116 9.110 1.00 87.81 96 LEU A O 1
ATOM 722 N N . PRO A 1 97 ? 9.257 -6.038 7.539 1.00 88.81 97 PRO A N 1
ATOM 723 C CA . PRO A 1 97 ? 10.453 -5.906 8.345 1.00 88.81 97 PRO A CA 1
ATOM 724 C C . PRO A 1 97 ? 10.764 -4.430 8.617 1.00 88.81 97 PRO A C 1
ATOM 726 O O . PRO A 1 97 ? 10.461 -3.536 7.827 1.00 88.81 97 PRO A O 1
ATOM 729 N N . TRP A 1 98 ? 11.406 -4.165 9.756 1.00 82.38 98 TRP A N 1
ATOM 730 C CA . TRP A 1 98 ? 11.611 -2.807 10.271 1.00 82.38 98 TRP A CA 1
ATOM 731 C C . TRP A 1 98 ? 12.322 -1.858 9.289 1.00 82.38 98 TRP A C 1
ATOM 733 O O . TRP A 1 98 ? 12.063 -0.658 9.329 1.00 82.38 98 TRP A O 1
ATOM 743 N N . TYR A 1 99 ? 13.181 -2.373 8.401 1.00 80.12 99 TYR A N 1
ATOM 744 C CA . TYR A 1 99 ? 13.882 -1.582 7.384 1.00 80.12 99 TYR A CA 1
ATOM 745 C C . TYR A 1 99 ? 12.953 -1.113 6.252 1.00 80.12 99 TYR A C 1
ATOM 747 O O . TYR A 1 99 ? 13.159 -0.039 5.689 1.00 80.12 99 TYR A O 1
ATOM 755 N N . SER A 1 100 ? 11.875 -1.851 5.975 1.00 82.06 100 SER A N 1
ATOM 756 C CA . SER A 1 100 ? 10.839 -1.461 5.014 1.00 82.06 100 SER A CA 1
ATOM 757 C C . SER A 1 100 ? 9.914 -0.377 5.566 1.00 82.06 100 SER A C 1
ATOM 759 O O . SER A 1 100 ? 9.113 0.179 4.823 1.00 82.06 100 SER A O 1
ATOM 761 N N . ARG A 1 101 ? 10.052 0.022 6.840 1.00 74.06 101 ARG A N 1
ATOM 762 C CA . ARG A 1 101 ? 9.302 1.163 7.391 1.00 74.06 101 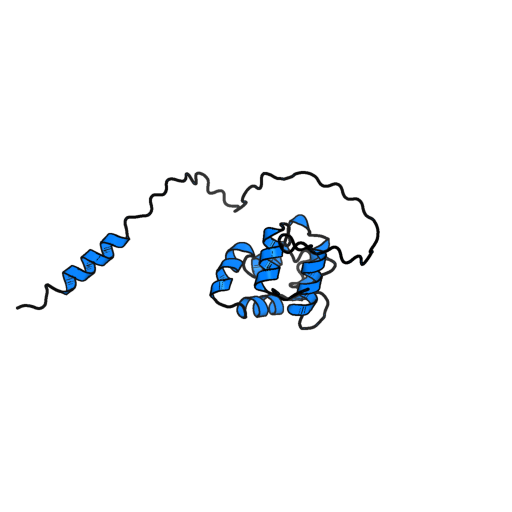ARG A CA 1
ATOM 763 C C . ARG A 1 101 ? 9.651 2.492 6.721 1.00 74.06 101 ARG A C 1
ATOM 765 O O . ARG A 1 101 ? 8.825 3.398 6.744 1.00 74.06 101 ARG A O 1
ATOM 772 N N . GLY A 1 102 ? 10.808 2.602 6.061 1.00 78.25 102 GLY A N 1
ATOM 773 C CA . GLY A 1 102 ? 11.109 3.742 5.188 1.00 78.25 102 GLY A CA 1
ATOM 774 C C . GLY A 1 102 ? 10.094 3.898 4.046 1.00 78.25 102 GLY A C 1
ATOM 775 O O . GLY A 1 102 ? 9.716 5.015 3.710 1.00 78.25 102 GLY A O 1
ATOM 776 N N . LEU A 1 103 ? 9.550 2.793 3.517 1.00 75.06 103 LEU A N 1
ATOM 777 C CA . LEU A 1 103 ? 8.488 2.828 2.503 1.00 75.06 103 LEU A CA 1
ATOM 778 C C . LEU A 1 103 ? 7.165 3.375 3.050 1.00 75.06 103 LEU A C 1
ATOM 780 O O . LEU A 1 103 ? 6.406 3.968 2.288 1.00 75.06 103 LEU A O 1
ATOM 784 N N . LEU A 1 104 ? 6.906 3.275 4.358 1.00 76.50 104 LEU A N 1
ATOM 785 C CA . LEU A 1 104 ? 5.725 3.888 4.982 1.00 76.50 104 LEU A CA 1
ATOM 786 C C . LEU A 1 104 ? 5.792 5.420 4.966 1.00 76.50 104 LEU A C 1
ATOM 788 O O . LEU A 1 104 ? 4.757 6.077 5.032 1.00 76.50 104 LEU A O 1
ATOM 792 N N . GLN A 1 105 ? 6.981 6.016 4.823 1.00 74.31 105 GLN A N 1
ATOM 793 C CA . GLN A 1 105 ? 7.093 7.459 4.579 1.00 74.31 105 GLN A CA 1
ATOM 794 C C . GLN A 1 105 ? 6.609 7.832 3.169 1.00 74.31 105 GLN A C 1
ATOM 796 O O . GLN A 1 105 ? 6.061 8.915 2.980 1.00 74.31 105 GLN A O 1
ATOM 801 N N . ILE A 1 106 ? 6.773 6.927 2.198 1.00 74.69 106 ILE A N 1
ATOM 802 C CA . ILE A 1 106 ? 6.382 7.116 0.793 1.00 74.69 106 ILE A CA 1
ATOM 803 C C . ILE A 1 106 ? 4.893 6.817 0.589 1.00 74.69 106 ILE A C 1
ATOM 805 O O . ILE A 1 106 ? 4.173 7.604 -0.028 1.00 74.69 106 ILE A O 1
ATOM 809 N N . LEU A 1 107 ? 4.439 5.664 1.080 1.00 77.88 107 LEU A N 1
ATOM 810 C CA . LEU A 1 107 ? 3.067 5.183 0.910 1.00 77.88 107 LEU A CA 1
ATOM 811 C C . LEU A 1 107 ? 2.106 5.836 1.915 1.00 77.88 107 LEU A C 1
ATOM 813 O O . LEU A 1 107 ? 0.940 6.063 1.600 1.00 77.88 107 LEU A O 1
ATOM 817 N N . GLY A 1 108 ? 2.619 6.232 3.082 1.00 81.06 108 GLY A N 1
ATOM 818 C CA . GLY A 1 108 ? 1.838 6.729 4.208 1.00 81.06 108 GLY A CA 1
ATOM 819 C C . GLY A 1 108 ? 1.489 5.625 5.210 1.00 81.06 108 GLY A C 1
ATOM 820 O O . GLY A 1 108 ? 1.752 4.446 4.986 1.00 81.06 108 GLY A O 1
ATOM 821 N N . SER A 1 109 ? 0.901 6.023 6.343 1.00 87.88 109 SER A N 1
ATOM 822 C CA . SER A 1 109 ? 0.227 5.086 7.247 1.00 87.88 109 SER A CA 1
ATOM 823 C C . SER A 1 109 ? -1.015 4.495 6.575 1.00 87.88 109 SER A C 1
ATOM 825 O O . SER A 1 109 ? -1.507 5.058 5.593 1.00 87.88 109 SER A O 1
ATOM 827 N N . VAL A 1 110 ? -1.563 3.417 7.145 1.00 91.44 110 VAL A N 1
ATOM 828 C CA . VAL A 1 110 ? -2.840 2.833 6.693 1.00 91.44 110 VAL A CA 1
ATOM 829 C C . VAL A 1 110 ? -3.918 3.906 6.587 1.00 91.44 110 VAL A C 1
ATOM 831 O O . VAL A 1 110 ? -4.577 3.993 5.562 1.00 91.44 110 VAL A O 1
ATOM 834 N N . ASP A 1 111 ? -4.015 4.811 7.563 1.00 91.75 111 ASP A N 1
ATOM 835 C CA . ASP A 1 111 ? -4.989 5.911 7.527 1.00 91.75 111 ASP A CA 1
ATOM 836 C C . ASP A 1 111 ? -4.843 6.815 6.302 1.00 91.75 111 ASP A C 1
ATOM 838 O O . ASP A 1 111 ? -5.834 7.243 5.715 1.00 91.75 111 ASP A O 1
ATOM 842 N N . LYS A 1 112 ? -3.602 7.124 5.904 1.00 91.44 112 LYS A N 1
ATOM 843 C CA . LYS A 1 112 ? -3.344 7.950 4.719 1.00 91.44 112 LYS A CA 1
ATOM 844 C C . LYS A 1 112 ? -3.653 7.198 3.435 1.00 91.44 112 LYS A C 1
ATOM 846 O O . LYS A 1 112 ? -4.055 7.841 2.470 1.00 91.44 112 LYS A O 1
ATOM 851 N N . MET A 1 113 ? -3.421 5.888 3.412 1.00 90.38 113 MET A N 1
ATOM 852 C CA . MET A 1 113 ? -3.791 5.045 2.282 1.00 90.38 113 MET A CA 1
ATOM 853 C C . MET A 1 113 ? -5.307 4.949 2.158 1.00 90.38 113 MET A C 1
ATOM 855 O O . MET A 1 113 ? -5.814 5.286 1.097 1.00 90.38 113 MET A O 1
ATOM 859 N N . MET A 1 114 ? -6.016 4.616 3.240 1.00 93.44 114 MET A N 1
ATOM 860 C CA . MET A 1 114 ? -7.479 4.571 3.264 1.00 93.44 114 MET A CA 1
ATOM 861 C C . MET A 1 114 ? -8.065 5.900 2.815 1.00 93.44 114 MET A C 1
ATOM 863 O O . MET A 1 114 ? -8.694 5.957 1.773 1.00 93.44 114 MET A O 1
ATOM 867 N N . LYS A 1 115 ? -7.685 7.015 3.446 1.00 92.69 115 LYS A N 1
ATOM 868 C CA . LYS A 1 115 ? -8.173 8.348 3.057 1.00 92.69 115 LYS A CA 1
ATOM 869 C C . LYS A 1 115 ? -7.967 8.700 1.573 1.00 92.69 115 LYS A C 1
ATOM 871 O O . LYS A 1 115 ? -8.667 9.561 1.051 1.00 92.69 115 LYS A O 1
ATOM 876 N N . LYS A 1 116 ? -6.945 8.138 0.920 1.00 91.00 116 LYS A N 1
ATOM 877 C CA . LYS A 1 116 ? -6.614 8.440 -0.479 1.00 91.00 116 LYS A CA 1
ATOM 878 C C . LYS A 1 116 ? -7.149 7.434 -1.475 1.00 91.00 116 LYS A C 1
ATOM 880 O O . LYS A 1 116 ? -7.149 7.772 -2.650 1.00 91.00 116 LYS A O 1
ATOM 885 N N . CYS A 1 117 ? -7.470 6.225 -1.047 1.00 93.06 117 CYS A N 1
ATOM 886 C CA . CYS A 1 117 ? -7.827 5.127 -1.929 1.00 93.06 117 CYS A CA 1
ATOM 887 C C . CYS A 1 117 ? -9.285 4.737 -1.746 1.00 93.06 117 CYS A C 1
ATOM 889 O O . CYS A 1 117 ? -9.971 4.675 -2.752 1.00 93.06 117 CYS A O 1
ATOM 891 N N . ASP A 1 118 ? -9.741 4.569 -0.506 1.00 94.69 118 ASP A N 1
ATOM 892 C CA . ASP A 1 118 ? -11.137 4.307 -0.147 1.00 94.69 118 ASP A CA 1
ATOM 893 C C . ASP A 1 118 ? -11.980 5.561 -0.452 1.00 94.69 118 ASP A C 1
ATOM 895 O O . ASP A 1 118 ? -11.889 6.577 0.248 1.00 94.69 118 ASP A O 1
ATOM 899 N N . MET A 1 119 ? -12.706 5.540 -1.576 1.00 93.06 119 MET A N 1
ATOM 900 C CA . MET A 1 119 ? -13.511 6.676 -2.028 1.00 93.06 119 MET A CA 1
ATOM 901 C C . MET A 1 119 ? -14.912 6.677 -1.440 1.00 93.06 119 MET A C 1
ATOM 903 O O . MET A 1 119 ? -15.494 7.754 -1.279 1.00 93.06 119 MET A O 1
ATOM 907 N N . ASP A 1 120 ? -15.478 5.498 -1.189 1.00 92.81 120 ASP A N 1
ATOM 908 C CA . ASP A 1 120 ? -16.825 5.370 -0.644 1.00 92.81 120 ASP A CA 1
ATOM 909 C C . ASP A 1 120 ? -16.853 5.435 0.894 1.00 92.81 120 ASP A C 1
ATOM 911 O O . ASP A 1 120 ? -17.909 5.701 1.478 1.00 92.81 120 ASP A O 1
ATOM 915 N N . GLY A 1 121 ? -15.685 5.350 1.534 1.00 94.12 121 GLY A N 1
ATOM 916 C CA . GLY A 1 121 ? -15.486 5.512 2.967 1.00 94.12 121 GLY A CA 1
ATO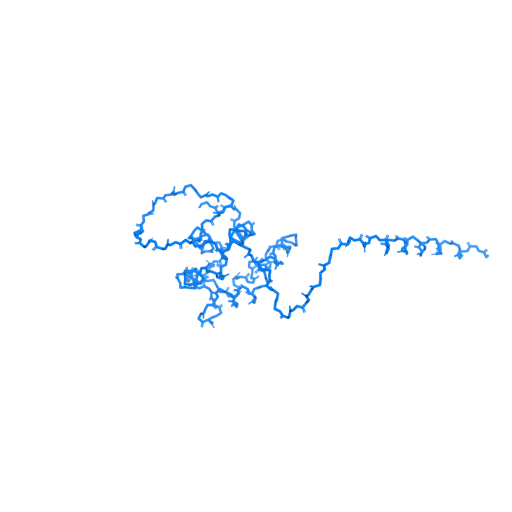M 917 C C . GLY A 1 121 ? -15.950 4.300 3.766 1.00 94.12 121 GLY A C 1
ATOM 918 O O . GLY A 1 121 ? -16.386 4.476 4.909 1.00 94.12 121 GLY A O 1
ATOM 919 N N . ASP A 1 122 ? -15.927 3.104 3.171 1.00 95.19 122 ASP A N 1
ATOM 920 C CA . ASP A 1 122 ? -16.395 1.869 3.800 1.00 95.19 122 ASP A CA 1
ATOM 921 C C . ASP A 1 122 ? -15.328 1.142 4.645 1.00 95.19 122 ASP A C 1
ATOM 923 O O . ASP A 1 122 ? -15.584 0.049 5.158 1.00 95.19 122 ASP A O 1
ATOM 927 N N . ASP A 1 123 ? -14.169 1.782 4.864 1.00 95.38 123 ASP A N 1
ATOM 928 C CA . ASP A 1 123 ? -13.000 1.235 5.568 1.00 95.38 123 ASP A CA 1
ATOM 929 C C . ASP A 1 123 ? -12.371 0.013 4.860 1.00 95.38 123 ASP A C 1
ATOM 931 O O . ASP A 1 123 ? -11.568 -0.733 5.448 1.00 95.38 123 ASP A O 1
ATOM 935 N N . ALA A 1 124 ? -12.675 -0.165 3.575 1.00 96.31 124 ALA A N 1
ATOM 936 C CA . ALA A 1 124 ? -12.025 -1.104 2.685 1.00 96.31 124 ALA A CA 1
ATOM 937 C C . ALA A 1 124 ? -11.717 -0.451 1.328 1.00 96.31 124 ALA A C 1
ATOM 939 O O . ALA A 1 124 ? -12.312 0.530 0.914 1.00 96.31 124 ALA A O 1
ATOM 940 N N . ILE A 1 125 ? -10.726 -0.988 0.620 1.00 95.25 125 ILE A N 1
ATOM 941 C CA . ILE A 1 125 ? -10.386 -0.531 -0.731 1.00 95.25 125 ILE A CA 1
ATOM 942 C C . ILE A 1 125 ? -10.879 -1.584 -1.711 1.00 95.25 125 ILE A C 1
ATOM 944 O O . ILE A 1 125 ? -10.271 -2.648 -1.852 1.00 95.25 125 ILE A O 1
ATOM 948 N N . SER A 1 126 ? -11.975 -1.302 -2.405 1.00 94.94 126 SER A N 1
ATOM 949 C CA . SER A 1 126 ? -12.475 -2.140 -3.485 1.00 94.94 126 SER A CA 1
ATOM 950 C C . SER A 1 126 ? -11.502 -2.159 -4.662 1.00 94.94 126 SER A C 1
ATOM 952 O O . SER A 1 126 ? -11.127 -1.131 -5.231 1.00 94.94 126 SER A O 1
ATOM 954 N N . MET A 1 127 ? -11.134 -3.367 -5.085 1.00 90.69 127 MET A N 1
ATOM 955 C CA . MET A 1 127 ? -10.231 -3.569 -6.218 1.00 90.69 127 MET A CA 1
ATOM 956 C C . MET A 1 127 ? -10.825 -3.087 -7.545 1.00 90.69 127 MET A C 1
ATOM 958 O O . MET A 1 127 ? -10.077 -2.682 -8.430 1.00 90.69 127 MET A O 1
ATOM 962 N N . THR A 1 128 ? -12.153 -3.125 -7.679 1.00 87.75 128 THR A N 1
ATOM 963 C CA . THR A 1 128 ? -12.875 -2.750 -8.903 1.00 87.75 128 THR A CA 1
ATOM 964 C C . THR A 1 128 ? -13.405 -1.326 -8.857 1.00 87.75 128 THR A C 1
ATOM 966 O O . THR A 1 128 ? -13.438 -0.655 -9.877 1.00 87.75 128 THR A O 1
ATOM 969 N N . THR A 1 129 ? -13.850 -0.850 -7.693 1.00 89.56 129 THR A N 1
ATOM 970 C CA . THR A 1 129 ? -14.482 0.472 -7.595 1.00 89.56 129 THR A CA 1
ATOM 971 C C . THR A 1 129 ? -13.439 1.529 -7.255 1.00 89.56 129 THR A C 1
ATOM 973 O O . THR A 1 129 ? -13.130 2.381 -8.084 1.00 89.56 1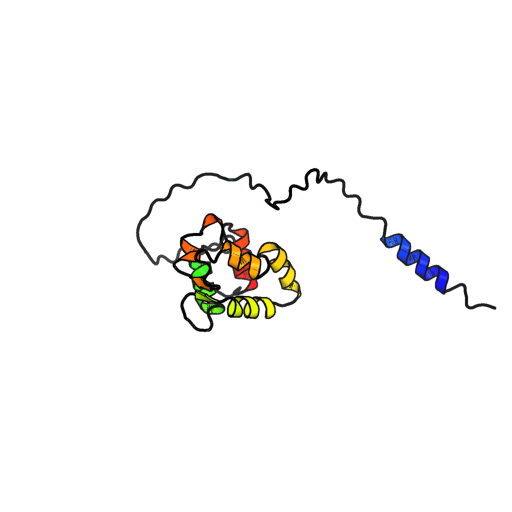29 THR A O 1
ATOM 976 N N . ASP A 1 130 ? -12.831 1.437 -6.076 1.00 92.25 130 ASP A N 1
ATOM 977 C CA . ASP A 1 130 ? -11.930 2.462 -5.550 1.00 92.25 130 ASP A CA 1
ATOM 978 C C . ASP A 1 130 ? -10.648 2.592 -6.365 1.00 92.25 130 ASP A C 1
ATOM 980 O O . ASP A 1 130 ? -10.257 3.683 -6.783 1.00 92.25 130 ASP A O 1
ATOM 984 N N . MET A 1 131 ? -10.001 1.464 -6.651 1.00 88.12 131 MET A N 1
ATOM 985 C CA . MET A 1 131 ? -8.717 1.468 -7.349 1.00 88.12 131 MET A CA 1
ATOM 986 C C . MET A 1 131 ? -8.835 1.923 -8.813 1.00 88.12 131 MET A C 1
ATOM 988 O O . MET A 1 131 ? -7.886 2.504 -9.348 1.00 88.12 131 MET A O 1
ATOM 992 N N . GLU A 1 132 ? -9.970 1.672 -9.471 1.00 85.62 132 GLU A N 1
ATOM 993 C CA . GLU A 1 132 ? -10.200 2.072 -10.866 1.00 85.62 132 GLU A CA 1
ATOM 994 C C . GLU A 1 132 ? -10.681 3.521 -10.974 1.00 85.62 132 GLU A C 1
ATOM 996 O O . GLU A 1 132 ? -10.155 4.289 -11.787 1.00 85.62 132 GLU A O 1
ATOM 1001 N N . GLN A 1 133 ? -11.646 3.910 -10.137 1.00 86.94 133 GLN A N 1
ATOM 1002 C CA . GLN A 1 133 ? -12.246 5.242 -10.180 1.00 86.94 133 GLN A CA 1
ATOM 1003 C C . GLN A 1 133 ? -11.317 6.320 -9.609 1.00 86.94 133 GLN A C 1
ATOM 1005 O O . GLN A 1 133 ? -11.387 7.466 -10.045 1.00 86.94 133 GLN A O 1
ATOM 1010 N N . ASN A 1 134 ? -10.392 5.955 -8.714 1.00 87.62 134 ASN A N 1
ATOM 1011 C CA . ASN A 1 134 ? -9.467 6.877 -8.053 1.00 87.62 134 ASN A CA 1
ATOM 1012 C C . ASN A 1 134 ? -8.019 6.766 -8.552 1.00 87.62 134 ASN A C 1
ATOM 1014 O O . ASN A 1 134 ? -7.040 6.829 -7.793 1.00 87.62 134 ASN A O 1
ATOM 1018 N N . LYS A 1 135 ? -7.862 6.536 -9.856 1.00 85.94 135 LYS A N 1
ATOM 1019 C CA . LYS A 1 135 ? -6.566 6.258 -10.485 1.00 85.94 135 LYS A CA 1
ATOM 1020 C C . LYS A 1 135 ? -5.526 7.368 -10.282 1.00 85.94 135 LYS A C 1
ATOM 1022 O O . LYS A 1 135 ? -4.327 7.086 -10.259 1.00 85.94 135 LYS A O 1
ATOM 1027 N N . ASP A 1 136 ? -5.949 8.615 -10.161 1.00 87.12 136 ASP A N 1
ATOM 1028 C CA . ASP A 1 136 ? -5.103 9.805 -10.059 1.00 87.12 136 ASP A CA 1
ATOM 1029 C C . ASP A 1 136 ? -4.644 10.119 -8.625 1.00 87.12 136 ASP A C 1
ATOM 1031 O O . ASP A 1 136 ? -3.647 10.825 -8.455 1.00 87.12 136 ASP A O 1
ATOM 1035 N N . GLN A 1 137 ? -5.278 9.542 -7.597 1.00 88.44 137 GLN A N 1
ATOM 1036 C CA . GLN A 1 137 ? -4.847 9.695 -6.199 1.00 88.44 137 GLN A CA 1
ATOM 1037 C C . GLN A 1 137 ? -4.246 8.404 -5.641 1.00 88.44 137 GLN A C 1
ATOM 1039 O O . GLN A 1 137 ? -3.142 8.417 -5.067 1.00 88.44 137 GLN A O 1
ATOM 1044 N N . CYS A 1 138 ? -4.932 7.277 -5.847 1.00 90.25 138 CYS A N 1
ATOM 1045 C CA . CYS A 1 138 ? -4.533 5.987 -5.311 1.00 90.25 138 CYS A CA 1
ATOM 1046 C C . CYS A 1 138 ? -3.433 5.347 -6.165 1.00 90.25 138 CYS A C 1
ATOM 1048 O O . CYS A 1 138 ? -3.627 4.992 -7.330 1.00 90.25 138 CYS A O 1
ATOM 1050 N N . LEU A 1 139 ? -2.229 5.234 -5.588 1.00 89.06 139 LEU A N 1
ATOM 1051 C CA . LEU A 1 139 ? -1.029 4.725 -6.270 1.00 89.06 139 LEU A CA 1
ATOM 1052 C C . LEU A 1 139 ? -0.826 5.348 -7.669 1.00 89.06 139 LEU A C 1
ATOM 1054 O O . LEU A 1 139 ? -0.447 4.680 -8.631 1.00 89.06 139 LEU A O 1
ATOM 1058 N N . ALA A 1 140 ? -1.084 6.652 -7.777 1.00 89.94 140 ALA A N 1
ATOM 1059 C CA . ALA A 1 140 ? -1.146 7.362 -9.053 1.00 89.94 140 ALA A CA 1
ATOM 1060 C C . ALA A 1 140 ? 0.140 7.274 -9.884 1.00 89.94 140 ALA A C 1
ATOM 1062 O O . ALA A 1 140 ? 0.108 7.125 -11.105 1.00 89.94 140 ALA A O 1
ATOM 1063 N N . THR A 1 141 ? 1.291 7.309 -9.215 1.00 90.50 141 THR A N 1
ATOM 1064 C CA . THR A 1 141 ? 2.599 7.343 -9.870 1.00 90.50 141 THR A CA 1
ATOM 1065 C C . THR A 1 141 ? 3.224 5.953 -9.960 1.00 90.50 141 THR A C 1
ATOM 1067 O O . THR A 1 141 ? 3.044 5.117 -9.070 1.00 90.50 141 THR A O 1
ATOM 1070 N N . CYS A 1 142 ? 4.029 5.725 -11.005 1.00 91.56 142 CYS A N 1
ATOM 1071 C CA . CYS A 1 142 ? 4.846 4.514 -11.155 1.00 91.56 142 CYS A CA 1
ATOM 1072 C C . CYS A 1 142 ? 5.664 4.222 -9.893 1.00 91.56 142 CYS A C 1
ATOM 1074 O O . CYS A 1 142 ? 5.701 3.090 -9.422 1.00 91.56 142 CYS A O 1
ATOM 1076 N N . PHE A 1 143 ? 6.264 5.262 -9.305 1.00 91.31 143 PHE A N 1
ATOM 1077 C CA . PHE A 1 143 ? 7.050 5.147 -8.082 1.00 91.31 143 PHE A CA 1
ATOM 1078 C C . PHE A 1 143 ? 6.241 4.557 -6.923 1.00 91.31 143 PHE A C 1
ATOM 1080 O O . PHE A 1 143 ? 6.709 3.628 -6.270 1.00 91.31 143 PHE A O 1
ATOM 1087 N N . LYS A 1 144 ? 5.006 5.033 -6.703 1.00 90.62 144 LYS A N 1
ATOM 1088 C CA . LYS A 1 144 ? 4.124 4.498 -5.656 1.00 90.62 144 LYS A CA 1
ATOM 1089 C C . LYS A 1 144 ? 3.738 3.047 -5.935 1.00 90.62 144 LYS A C 1
ATOM 1091 O O . LYS A 1 144 ? 3.810 2.230 -5.026 1.00 90.62 144 LYS A O 1
ATOM 1096 N N . ARG A 1 145 ? 3.384 2.706 -7.180 1.00 91.88 145 ARG A N 1
ATOM 1097 C CA . ARG A 1 145 ? 3.053 1.323 -7.575 1.00 91.88 145 ARG A CA 1
ATOM 1098 C C . ARG A 1 145 ? 4.232 0.369 -7.405 1.00 91.88 145 ARG A C 1
ATOM 1100 O O . ARG A 1 145 ? 4.070 -0.700 -6.825 1.00 91.88 145 ARG A O 1
ATOM 1107 N N . LYS A 1 146 ? 5.427 0.774 -7.839 1.00 91.69 146 LYS A N 1
ATOM 1108 C CA . LYS A 1 146 ? 6.667 0.005 -7.674 1.00 91.69 146 LYS A CA 1
ATOM 1109 C C . LYS A 1 146 ? 7.021 -0.181 -6.200 1.00 91.69 146 LYS A C 1
ATOM 1111 O O . LYS A 1 146 ? 7.330 -1.294 -5.787 1.00 91.69 146 LYS A O 1
ATOM 1116 N N . ALA A 1 147 ? 6.946 0.889 -5.409 1.00 90.50 147 ALA A N 1
ATOM 1117 C CA . ALA A 1 147 ? 7.171 0.852 -3.967 1.00 90.50 147 ALA A CA 1
ATOM 1118 C C . ALA A 1 147 ? 6.188 -0.097 -3.268 1.00 90.50 147 ALA A C 1
ATOM 1120 O O . ALA A 1 147 ? 6.604 -0.927 -2.465 1.00 90.50 147 ALA A O 1
ATOM 1121 N N . PHE A 1 148 ? 4.904 -0.013 -3.619 1.00 91.25 148 PHE A N 1
ATOM 1122 C CA . PHE A 1 148 ? 3.862 -0.879 -3.081 1.00 91.25 148 PHE A CA 1
ATOM 1123 C C . PHE A 1 148 ? 4.107 -2.351 -3.446 1.00 91.25 148 PHE A C 1
ATOM 1125 O O . PHE A 1 148 ? 4.173 -3.191 -2.550 1.00 91.25 148 PHE A O 1
ATOM 1132 N N . LYS A 1 149 ? 4.380 -2.656 -4.725 1.00 91.94 149 LYS A N 1
ATOM 1133 C CA . LYS A 1 149 ? 4.751 -4.011 -5.171 1.00 91.94 149 LYS A CA 1
ATOM 1134 C C . LYS A 1 149 ? 5.952 -4.549 -4.395 1.00 91.94 149 LYS A C 1
ATOM 1136 O O . LYS A 1 149 ? 5.888 -5.626 -3.816 1.00 91.94 149 LYS A O 1
ATOM 1141 N N . SER A 1 150 ? 7.039 -3.783 -4.358 1.00 90.94 150 SER A N 1
ATOM 1142 C CA . SER A 1 150 ? 8.285 -4.201 -3.714 1.00 90.94 150 SER A CA 1
ATOM 1143 C C . SER A 1 150 ? 8.144 -4.412 -2.207 1.00 90.94 150 SER A C 1
ATOM 1145 O O . SER A 1 150 ? 8.929 -5.170 -1.643 1.00 90.94 150 SER A O 1
ATOM 1147 N N . ALA A 1 151 ? 7.210 -3.719 -1.552 1.00 89.69 151 ALA A N 1
ATOM 1148 C CA . ALA A 1 151 ? 6.981 -3.857 -0.121 1.00 89.69 151 ALA A CA 1
ATOM 1149 C C . ALA A 1 151 ? 6.203 -5.135 0.203 1.00 89.69 151 ALA A C 1
ATOM 1151 O O . ALA A 1 151 ? 6.601 -5.882 1.091 1.00 89.69 151 ALA A O 1
ATOM 1152 N N . PHE A 1 152 ? 5.099 -5.369 -0.506 1.00 91.12 152 PHE A N 1
ATOM 1153 C CA . PHE A 1 152 ? 4.100 -6.355 -0.098 1.00 91.12 152 PHE A CA 1
ATOM 1154 C C . PHE A 1 152 ? 4.149 -7.660 -0.889 1.00 91.12 152 PHE A C 1
ATOM 1156 O O . PHE A 1 152 ? 3.785 -8.707 -0.365 1.00 91.12 152 PHE A O 1
ATOM 1163 N N . PHE A 1 153 ? 4.578 -7.612 -2.147 1.00 92.06 153 PHE A N 1
ATOM 1164 C CA . PHE A 1 153 ? 4.544 -8.762 -3.048 1.00 92.06 153 PHE A CA 1
ATOM 1165 C C . PHE A 1 153 ? 5.674 -8.674 -4.088 1.00 92.06 153 PHE A C 1
ATOM 1167 O O . PHE A 1 153 ? 5.418 -8.532 -5.290 1.00 92.06 153 PHE A O 1
ATOM 1174 N N . PRO A 1 154 ? 6.945 -8.750 -3.642 1.00 90.25 154 PRO A N 1
ATOM 1175 C CA . PRO A 1 154 ? 8.103 -8.652 -4.532 1.00 90.25 154 PRO A CA 1
ATOM 1176 C C . PRO A 1 154 ? 8.115 -9.757 -5.599 1.00 90.25 154 PRO A C 1
ATOM 1178 O O . PRO A 1 154 ? 8.514 -9.490 -6.731 1.00 90.25 154 PRO A O 1
ATOM 1181 N N . ASP A 1 155 ? 7.591 -10.936 -5.251 1.00 89.75 155 ASP A N 1
ATOM 1182 C CA . ASP A 1 155 ? 7.555 -12.140 -6.090 1.00 89.75 155 ASP A CA 1
ATOM 1183 C C . ASP A 1 155 ? 6.232 -12.315 -6.854 1.00 89.75 155 ASP A C 1
ATOM 1185 O O . ASP A 1 155 ? 5.942 -13.399 -7.358 1.00 89.75 155 ASP A O 1
ATOM 1189 N N . CYS A 1 156 ? 5.376 -11.287 -6.902 1.00 88.50 156 CYS A N 1
ATOM 1190 C CA . CYS A 1 156 ? 4.236 -11.344 -7.808 1.00 88.50 156 CYS A CA 1
ATOM 1191 C C . CYS A 1 156 ? 4.747 -11.306 -9.256 1.00 88.50 156 CYS A C 1
ATOM 1193 O O . CYS A 1 156 ? 5.639 -10.506 -9.561 1.00 88.50 156 CYS A O 1
ATOM 1195 N N . GLU A 1 157 ? 4.158 -12.147 -10.109 1.00 79.06 157 GLU A N 1
ATOM 1196 C CA . GLU A 1 157 ? 4.361 -12.287 -11.560 1.00 79.06 157 GLU A CA 1
ATOM 1197 C C . GLU A 1 157 ? 2.988 -12.328 -12.251 1.00 79.06 157 GLU A C 1
ATOM 1199 O O . GLU A 1 157 ? 2.029 -12.894 -11.669 1.00 79.06 157 GLU A O 1
#

Organism: NCBI:txid2856

Radius of gyration: 22.78 Å; chains: 1; bounding box: 60×42×70 Å

Foldseek 3Di:
DPDPVPVVVVVVVVVVVVPPDDDDDDPPDDDPDPDDDDPPPDDDDDDDDDDDPDPDPADLQQGDLLLLLVQCLVFQVPVNPQKRALVSLVVQVVPFPPVLVVLCVVCPDSVQLCVQQVPVNPRIHHSPPRSVVRCCRHCVDSVSSSSSCVGGPVPRD

pLDDT: mean 75.05, std 20.37, range [38.22, 97.06]